Protein AF-A0A2K1JE88-F1 (afdb_monomer)

Mean predicted aligned error: 6.66 Å

Nearest PDB structures (foldseek):
  2j0o-assembly2_B  TM=3.463E-01  e=7.318E+00  Shigella flexneri 2a str. 301

Structure (mmCIF, N/CA/C/O backbone):
data_AF-A0A2K1JE88-F1
#
_entry.id   AF-A0A2K1JE88-F1
#
loop_
_atom_site.group_PDB
_atom_site.id
_atom_site.type_symbol
_atom_site.label_atom_id
_atom_site.label_alt_id
_atom_site.label_comp_id
_atom_site.label_asym_id
_atom_site.label_entity_id
_atom_site.label_seq_id
_atom_site.pdbx_PDB_ins_code
_atom_site.Cartn_x
_atom_site.Cartn_y
_atom_site.Cartn_z
_atom_site.occupancy
_atom_site.B_iso_or_equiv
_atom_site.auth_seq_id
_atom_site.auth_comp_id
_atom_site.auth_asym_id
_atom_site.auth_atom_id
_atom_site.pdbx_PDB_model_num
ATOM 1 N N . MET A 1 1 ? -25.824 4.047 -5.080 1.00 59.34 1 MET A N 1
ATOM 2 C CA . MET A 1 1 ? -24.856 4.218 -3.967 1.00 59.34 1 MET A CA 1
ATOM 3 C C . MET A 1 1 ? -25.548 4.510 -2.637 1.00 59.34 1 MET A C 1
ATOM 5 O O . MET A 1 1 ? -25.188 3.877 -1.656 1.00 59.34 1 MET A O 1
ATOM 9 N N . HIS A 1 2 ? -26.548 5.401 -2.595 1.00 61.66 2 HIS A N 1
ATOM 10 C CA . HIS A 1 2 ? -27.251 5.772 -1.357 1.00 61.66 2 HIS A CA 1
ATOM 11 C C . HIS A 1 2 ? -27.868 4.587 -0.599 1.00 61.66 2 HIS A C 1
ATOM 13 O O . HIS A 1 2 ? -27.546 4.406 0.569 1.00 61.66 2 HIS A O 1
ATOM 19 N N . ASP A 1 3 ? -28.635 3.713 -1.254 1.00 74.88 3 ASP A N 1
ATOM 20 C CA . ASP A 1 3 ? -29.290 2.600 -0.544 1.00 74.88 3 ASP A CA 1
ATOM 21 C C . ASP A 1 3 ? -28.326 1.537 0.003 1.00 74.88 3 ASP A C 1
ATOM 23 O O . ASP A 1 3 ? -28.678 0.819 0.927 1.00 74.88 3 ASP A O 1
ATOM 27 N N . ARG A 1 4 ? -27.098 1.453 -0.524 1.00 75.75 4 ARG A N 1
ATOM 28 C CA . ARG A 1 4 ? -26.101 0.455 -0.099 1.00 75.75 4 ARG A CA 1
ATOM 29 C C . ARG A 1 4 ? -25.172 0.934 1.015 1.00 75.75 4 ARG A C 1
ATOM 31 O O . ARG A 1 4 ? -24.543 0.102 1.649 1.00 75.75 4 ARG A O 1
ATOM 38 N N . VAL A 1 5 ? -25.027 2.249 1.195 1.00 77.12 5 VAL A N 1
ATOM 39 C CA . VAL A 1 5 ? -24.030 2.833 2.114 1.00 77.12 5 VAL A CA 1
ATOM 40 C C . VAL A 1 5 ? -24.667 3.829 3.079 1.00 77.12 5 VAL A C 1
ATOM 42 O O . VAL A 1 5 ? -24.395 3.771 4.268 1.00 77.12 5 VAL A O 1
ATOM 45 N N . LEU A 1 6 ? -25.553 4.719 2.615 1.00 74.38 6 LEU A N 1
ATOM 46 C CA . LEU A 1 6 ? -26.161 5.729 3.493 1.00 74.38 6 LEU A CA 1
ATOM 47 C C . LEU A 1 6 ? -27.210 5.142 4.440 1.00 74.38 6 LEU A C 1
ATOM 49 O O . LEU A 1 6 ? -27.394 5.663 5.533 1.00 74.38 6 LEU A O 1
ATOM 53 N N . ARG A 1 7 ? -27.879 4.053 4.042 1.00 83.75 7 ARG A N 1
ATOM 54 C CA . ARG A 1 7 ? -28.798 3.312 4.924 1.00 83.75 7 ARG A CA 1
ATOM 55 C C . ARG A 1 7 ? -28.082 2.371 5.899 1.00 83.75 7 ARG A C 1
ATOM 57 O O . ARG A 1 7 ? -28.728 1.841 6.792 1.00 83.75 7 ARG A O 1
ATOM 64 N N . HIS A 1 8 ? -26.775 2.190 5.717 1.00 85.94 8 HIS A N 1
ATOM 65 C CA . HIS A 1 8 ? -25.946 1.211 6.413 1.00 85.94 8 HIS A CA 1
ATOM 66 C C . HIS A 1 8 ? -24.670 1.888 6.938 1.00 85.94 8 HIS A C 1
ATOM 68 O O . HIS A 1 8 ? -23.589 1.704 6.368 1.00 85.94 8 HIS A O 1
ATOM 74 N N . PRO A 1 9 ? -24.767 2.733 7.983 1.00 87.69 9 PRO A N 1
ATOM 75 C CA . PRO A 1 9 ? -23.613 3.443 8.541 1.00 87.69 9 PRO A CA 1
ATOM 76 C C . PRO A 1 9 ? -22.482 2.500 8.989 1.00 87.69 9 PRO A C 1
ATOM 78 O O . PRO A 1 9 ? -21.308 2.878 8.945 1.00 87.69 9 PRO A O 1
ATOM 81 N N . GLU A 1 10 ? -22.804 1.253 9.335 1.00 90.88 10 GLU A N 1
ATOM 82 C CA . GLU A 1 10 ? -21.848 0.181 9.610 1.00 90.88 10 GLU A CA 1
ATOM 83 C C . GL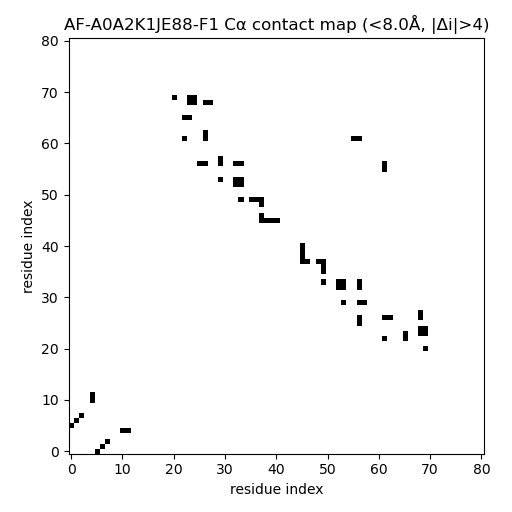U A 1 10 ? -20.910 -0.096 8.427 1.00 90.88 10 GLU A C 1
ATOM 85 O O . GLU A 1 10 ? -19.737 -0.399 8.630 1.00 90.88 10 GLU A O 1
ATOM 90 N N . CYS A 1 11 ? -21.362 0.076 7.180 1.00 89.00 11 CYS A N 1
ATOM 91 C CA . CYS A 1 11 ? -20.505 -0.090 6.008 1.00 89.00 11 CYS A CA 1
ATOM 92 C C . CYS A 1 11 ? -19.396 0.965 5.966 1.00 89.00 11 CYS A C 1
ATOM 94 O O . CYS A 1 11 ? -18.272 0.656 5.572 1.00 89.00 11 CYS A O 1
ATOM 96 N N . VAL A 1 12 ? -19.692 2.196 6.394 1.00 89.12 12 VAL A N 1
ATOM 97 C CA . VAL A 1 12 ? -18.691 3.265 6.482 1.00 89.12 12 VAL A CA 1
ATOM 98 C C . VAL A 1 12 ? -17.692 2.945 7.591 1.00 89.12 12 VAL A C 1
ATOM 100 O O . VAL A 1 12 ? -16.488 3.021 7.365 1.00 89.12 12 VAL A O 1
ATOM 103 N N . GLN A 1 13 ? -18.167 2.513 8.762 1.00 88.75 13 GLN A N 1
ATOM 104 C CA . GLN A 1 13 ? -17.290 2.110 9.867 1.00 88.75 13 GLN A CA 1
ATOM 105 C C . GLN A 1 13 ? -16.369 0.948 9.475 1.00 88.75 13 GLN A C 1
ATOM 107 O O . GLN A 1 13 ? -15.160 1.018 9.698 1.00 88.75 13 GLN A O 1
ATOM 112 N N . ASN A 1 14 ? -16.916 -0.076 8.820 1.00 90.75 14 ASN A N 1
ATOM 113 C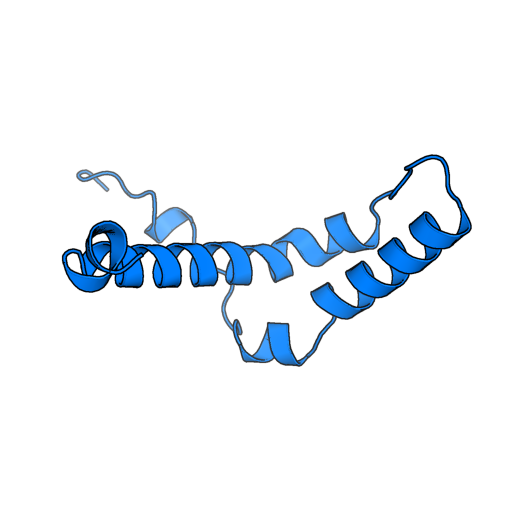 CA . ASN A 1 14 ? -16.149 -1.216 8.329 1.00 90.75 14 ASN A CA 1
ATOM 114 C C . ASN A 1 14 ? -15.121 -0.792 7.276 1.00 90.75 14 ASN A C 1
ATOM 116 O O . ASN A 1 14 ? -13.991 -1.269 7.306 1.00 90.75 14 ASN A O 1
AT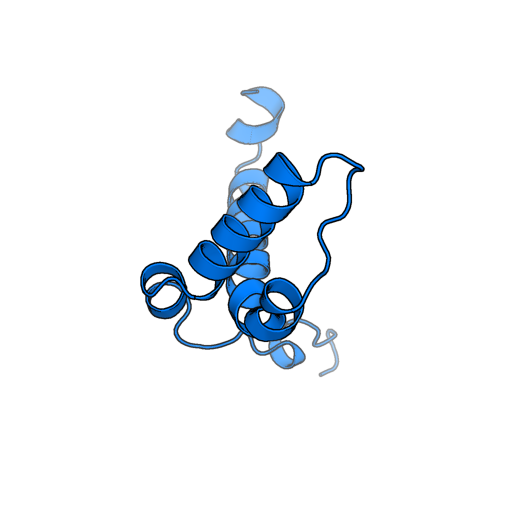OM 120 N N . LEU A 1 15 ? -15.466 0.150 6.394 1.00 91.81 15 LEU A N 1
ATOM 121 C CA . LEU A 1 15 ? -14.524 0.687 5.414 1.00 91.81 15 LEU A CA 1
ATOM 122 C C . LEU A 1 15 ? -13.338 1.386 6.091 1.00 91.81 15 LEU A C 1
ATOM 124 O O . LEU A 1 15 ? -12.191 1.125 5.728 1.00 91.81 15 LEU A O 1
ATOM 128 N N . TYR A 1 16 ? -13.590 2.232 7.095 1.00 90.81 16 TYR A N 1
ATOM 129 C CA . TYR A 1 16 ? -12.520 2.873 7.867 1.00 90.81 16 TYR A CA 1
ATOM 130 C C . TYR A 1 16 ? -11.672 1.852 8.622 1.00 90.81 16 TYR A C 1
ATOM 132 O O . TYR A 1 16 ? -10.446 1.970 8.651 1.00 90.81 16 TYR A O 1
ATOM 140 N N . PHE A 1 17 ? -12.304 0.832 9.200 1.00 89.19 17 PHE A N 1
ATOM 141 C CA . PHE A 1 17 ? -11.597 -0.264 9.847 1.00 89.19 17 PHE A CA 1
ATOM 142 C C . PHE A 1 17 ? -10.664 -0.985 8.866 1.00 89.19 17 PHE A C 1
ATOM 144 O O . PHE A 1 17 ? -9.472 -1.106 9.147 1.00 89.19 17 PHE A O 1
ATOM 151 N N . THR A 1 18 ? -11.164 -1.398 7.696 1.00 91.88 18 THR A N 1
ATOM 152 C CA . THR A 1 18 ? -10.361 -2.061 6.660 1.00 91.88 18 THR A CA 1
ATOM 153 C C . THR A 1 18 ? -9.236 -1.159 6.167 1.00 91.88 18 THR A C 1
ATOM 155 O O . THR A 1 18 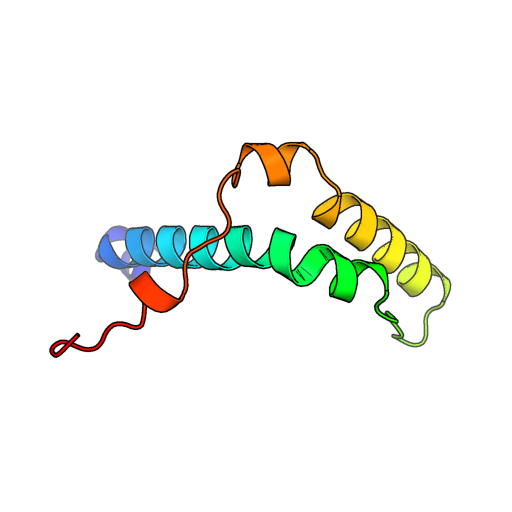? -8.100 -1.614 6.047 1.00 91.88 18 THR A O 1
ATOM 158 N N . TYR A 1 19 ? -9.513 0.127 5.943 1.00 91.50 19 TYR A N 1
ATOM 159 C CA . TYR A 1 19 ? -8.498 1.099 5.550 1.00 91.50 19 TYR A CA 1
ATOM 160 C C . TYR A 1 19 ? -7.373 1.184 6.587 1.00 91.50 19 TYR A C 1
ATOM 162 O O . TYR A 1 19 ? -6.207 1.020 6.241 1.00 91.50 19 TYR A O 1
ATOM 170 N N . HIS A 1 20 ? -7.702 1.374 7.868 1.00 88.31 20 HIS A N 1
ATOM 171 C CA . HIS A 1 20 ? -6.698 1.427 8.931 1.00 88.31 20 HIS A CA 1
ATOM 172 C C . HIS A 1 20 ? -5.953 0.104 9.114 1.00 88.31 20 HIS A C 1
ATOM 174 O O . HIS A 1 20 ? -4.763 0.118 9.428 1.00 88.31 20 HIS A O 1
ATOM 180 N N . PHE A 1 21 ? -6.627 -1.030 8.926 1.00 87.62 21 PHE A N 1
ATOM 181 C CA . PHE A 1 21 ? -6.008 -2.349 8.986 1.00 87.62 21 PHE A CA 1
ATOM 182 C C . PHE A 1 21 ? -4.937 -2.512 7.900 1.00 87.62 21 PHE A C 1
ATOM 184 O O . PHE A 1 21 ? -3.789 -2.817 8.218 1.00 87.62 21 PHE A O 1
ATOM 191 N N . VAL A 1 22 ? -5.275 -2.215 6.641 1.00 90.56 22 VAL A N 1
ATOM 192 C CA . VAL A 1 22 ? -4.332 -2.278 5.513 1.00 90.56 22 VAL A CA 1
ATOM 193 C C . VAL A 1 22 ? -3.219 -1.241 5.665 1.00 90.56 22 VAL A C 1
ATOM 195 O O . VAL A 1 22 ? -2.047 -1.570 5.497 1.00 90.56 22 VAL A O 1
ATOM 198 N N . LEU A 1 23 ? -3.552 -0.007 6.059 1.00 90.19 23 LEU A N 1
ATOM 199 C CA . LEU A 1 23 ? -2.571 1.064 6.252 1.00 90.19 23 LEU A CA 1
ATOM 200 C C . LEU A 1 23 ? -1.502 0.680 7.286 1.00 90.19 23 LEU A C 1
ATOM 202 O O . LEU A 1 23 ? -0.324 0.948 7.076 1.00 90.19 23 LEU A O 1
ATOM 206 N N . ARG A 1 24 ? -1.887 0.003 8.376 1.00 87.81 24 ARG A N 1
ATOM 207 C CA . ARG A 1 24 ? -0.946 -0.488 9.398 1.00 87.81 24 ARG A CA 1
ATOM 208 C C . ARG A 1 24 ? -0.136 -1.709 8.961 1.00 87.81 24 ARG A C 1
ATOM 210 O O . ARG A 1 24 ? 0.898 -1.979 9.571 1.00 87.81 24 ARG A O 1
ATOM 217 N N . ALA A 1 25 ? -0.589 -2.446 7.951 1.00 88.81 25 ALA A N 1
ATOM 218 C CA . ALA A 1 25 ? 0.161 -3.560 7.380 1.00 88.81 25 ALA A CA 1
ATOM 219 C C . ALA A 1 25 ? 1.291 -3.077 6.454 1.00 88.81 25 ALA A C 1
ATOM 221 O O . ALA A 1 25 ? 2.319 -3.744 6.360 1.00 88.81 25 ALA A O 1
ATOM 222 N N . LEU A 1 26 ? 1.146 -1.902 5.826 1.00 89.81 26 LEU A N 1
ATOM 223 C CA . LEU A 1 26 ? 2.141 -1.367 4.890 1.00 89.81 26 LEU A CA 1
ATOM 224 C C . LEU A 1 26 ? 3.542 -1.188 5.507 1.00 89.81 26 LEU A C 1
ATOM 226 O O . LEU A 1 26 ? 4.484 -1.696 4.906 1.00 89.81 26 LEU A O 1
ATOM 230 N N . PRO A 1 27 ? 3.725 -0.588 6.706 1.00 89.06 27 PRO A N 1
ATOM 231 C CA . PRO A 1 27 ? 5.046 -0.519 7.338 1.00 89.06 27 PRO A CA 1
ATOM 232 C C . PRO A 1 27 ? 5.659 -1.893 7.631 1.00 89.06 27 PRO A C 1
ATOM 234 O O . PRO A 1 27 ? 6.870 -2.065 7.561 1.00 89.06 27 PRO A O 1
ATOM 237 N N . LYS A 1 28 ? 4.838 -2.908 7.940 1.00 88.81 28 LYS A N 1
ATOM 238 C CA . LYS A 1 28 ? 5.337 -4.279 8.152 1.00 88.81 28 LYS A CA 1
ATOM 239 C C . LYS A 1 28 ? 5.795 -4.929 6.847 1.00 88.81 28 LYS A C 1
ATOM 241 O O . LYS A 1 28 ? 6.726 -5.727 6.857 1.00 88.81 28 LYS A O 1
ATOM 246 N N . ALA A 1 29 ? 5.140 -4.588 5.742 1.00 91.44 29 ALA A N 1
ATOM 247 C CA . ALA A 1 29 ? 5.454 -5.085 4.410 1.00 91.44 29 ALA A CA 1
ATOM 248 C C . ALA A 1 29 ? 6.519 -4.248 3.679 1.00 91.44 29 ALA A C 1
ATOM 250 O O . ALA A 1 29 ? 6.896 -4.621 2.574 1.00 91.44 29 ALA A O 1
ATOM 251 N N . GLU A 1 30 ? 7.016 -3.153 4.267 1.00 92.81 30 GLU A N 1
ATOM 252 C CA . GLU A 1 30 ? 7.927 -2.195 3.623 1.00 92.81 30 GLU A CA 1
ATOM 253 C C . GLU A 1 30 ? 9.115 -2.884 2.950 1.00 92.81 30 GLU A C 1
ATOM 255 O O . GLU A 1 30 ? 9.347 -2.690 1.756 1.00 92.81 30 GLU A O 1
ATOM 260 N N . LYS A 1 31 ? 9.821 -3.743 3.694 1.00 93.94 31 LYS A N 1
ATOM 261 C CA . LYS A 1 31 ? 10.971 -4.482 3.167 1.00 93.94 31 LYS A CA 1
ATOM 262 C C . LYS A 1 31 ? 10.576 -5.364 1.981 1.00 93.94 31 LYS A C 1
ATOM 264 O O . LYS A 1 31 ? 11.227 -5.330 0.946 1.00 93.94 31 LYS A O 1
ATOM 269 N N . TYR A 1 32 ? 9.483 -6.111 2.121 1.00 96.06 32 TYR A N 1
ATOM 270 C CA . TYR A 1 32 ? 9.006 -7.018 1.079 1.00 96.06 32 TYR A CA 1
ATOM 271 C C . TYR A 1 32 ? 8.611 -6.263 -0.197 1.00 96.06 32 TYR A C 1
ATOM 273 O O . TYR A 1 32 ? 9.002 -6.654 -1.287 1.00 96.06 32 TYR A O 1
ATOM 281 N N . LEU A 1 33 ? 7.873 -5.158 -0.067 1.00 96.00 33 LEU A N 1
ATOM 282 C CA . LEU A 1 33 ? 7.395 -4.367 -1.204 1.00 96.00 33 LEU A CA 1
ATOM 283 C C . LEU A 1 33 ? 8.508 -3.553 -1.879 1.00 96.00 33 LEU A C 1
ATOM 285 O O . LEU A 1 33 ? 8.400 -3.263 -3.070 1.00 96.00 33 LEU A O 1
ATOM 289 N N . SER A 1 34 ? 9.559 -3.194 -1.138 1.00 95.19 34 SER A N 1
ATOM 290 C CA . SER A 1 34 ? 10.721 -2.468 -1.670 1.00 95.19 34 SER A CA 1
ATOM 291 C C . SER A 1 34 ? 11.707 -3.369 -2.412 1.00 95.19 34 SER A C 1
ATOM 293 O O . SER A 1 34 ? 12.460 -2.875 -3.241 1.00 95.19 34 SER A O 1
ATOM 295 N N . GLU A 1 35 ? 11.728 -4.666 -2.098 1.00 95.31 35 GLU A N 1
ATOM 296 C CA . GLU A 1 35 ? 12.601 -5.668 -2.729 1.00 95.31 35 GLU A CA 1
ATOM 297 C C . GLU A 1 35 ? 11.857 -6.509 -3.790 1.00 95.31 35 GLU A C 1
ATOM 299 O O . GLU A 1 35 ? 12.450 -7.390 -4.409 1.00 95.31 35 GLU A O 1
ATOM 304 N N . ALA A 1 36 ? 10.557 -6.265 -3.997 1.00 95.94 36 ALA A N 1
ATOM 305 C CA . ALA A 1 36 ? 9.719 -7.041 -4.906 1.00 95.94 36 ALA A CA 1
ATOM 306 C C . ALA A 1 36 ? 10.017 -6.762 -6.389 1.00 95.94 36 ALA A C 1
ATOM 308 O O . ALA A 1 36 ? 10.222 -5.621 -6.804 1.00 95.94 36 ALA A O 1
ATOM 309 N N . GLU A 1 37 ? 9.943 -7.814 -7.205 1.00 95.06 37 GLU A N 1
ATOM 310 C CA . GLU A 1 37 ? 9.997 -7.717 -8.662 1.00 95.06 37 GLU A CA 1
ATOM 311 C C . GLU A 1 37 ? 8.592 -7.459 -9.228 1.00 95.06 37 GLU A C 1
ATOM 313 O O . GLU A 1 37 ? 7.679 -8.275 -9.082 1.00 95.06 37 GLU A O 1
ATOM 318 N N . TYR A 1 38 ? 8.413 -6.310 -9.879 1.00 96.00 38 TYR A N 1
ATOM 319 C CA . TYR A 1 38 ? 7.178 -5.944 -10.570 1.00 96.00 38 TYR A CA 1
ATOM 320 C C . TYR A 1 38 ? 7.377 -6.232 -12.057 1.00 96.00 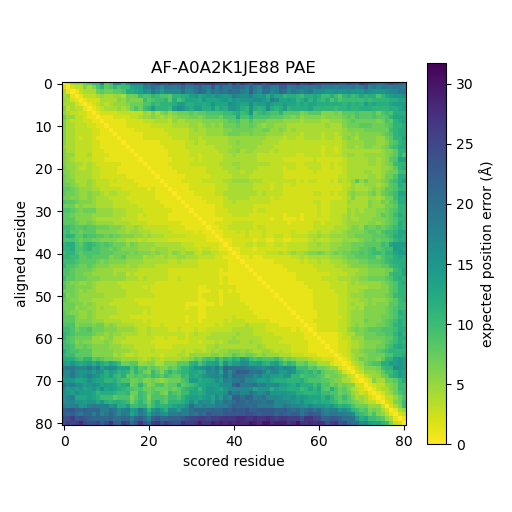38 TYR A C 1
ATOM 322 O O . TYR A 1 38 ? 7.909 -5.376 -12.743 1.00 96.00 38 TYR A O 1
ATOM 330 N N . SER A 1 39 ? 7.027 -7.431 -12.538 1.00 95.88 39 SER A N 1
ATOM 331 C CA . SER A 1 39 ? 7.192 -7.809 -13.951 1.00 95.88 39 SER A CA 1
ATOM 332 C C . SER A 1 39 ? 5.837 -7.952 -14.641 1.00 95.88 39 SER A C 1
ATOM 334 O O . SER A 1 39 ? 5.051 -8.847 -14.321 1.00 95.88 39 SER A O 1
ATOM 336 N N . THR A 1 40 ? 5.559 -7.062 -15.590 1.00 96.62 40 THR A N 1
ATOM 337 C CA . THR A 1 40 ? 4.356 -7.095 -16.439 1.00 96.62 40 THR A CA 1
ATOM 338 C C . THR A 1 40 ? 4.686 -7.312 -17.917 1.00 96.62 40 THR A C 1
ATOM 340 O O . THR A 1 40 ? 3.780 -7.455 -18.739 1.00 96.62 40 THR A O 1
ATOM 343 N N . GLY A 1 41 ? 5.979 -7.372 -18.259 1.00 95.88 41 GLY A N 1
ATOM 344 C CA . GLY A 1 41 ? 6.480 -7.430 -19.635 1.00 95.88 41 GLY A CA 1
ATOM 345 C C . GLY A 1 41 ? 6.693 -6.050 -20.264 1.00 95.88 41 GLY A C 1
ATOM 346 O O . GLY A 1 41 ? 6.972 -5.962 -21.460 1.00 95.88 41 GLY A O 1
ATOM 347 N N . ASN A 1 42 ? 6.559 -4.978 -19.476 1.00 97.56 42 ASN A N 1
ATOM 348 C CA . ASN A 1 42 ? 6.868 -3.611 -19.874 1.00 97.56 42 ASN A CA 1
ATOM 349 C C . ASN A 1 42 ? 7.876 -3.001 -18.893 1.00 97.56 42 ASN A C 1
ATOM 351 O O . ASN A 1 42 ? 7.497 -2.369 -17.908 1.00 97.56 42 ASN A O 1
ATOM 355 N N . ASP A 1 43 ? 9.161 -3.139 -19.218 1.00 97.25 43 ASP A N 1
ATOM 356 C CA . ASP A 1 43 ? 10.282 -2.730 -18.363 1.00 97.25 43 ASP A CA 1
ATOM 357 C C . ASP A 1 43 ? 10.198 -1.272 -17.880 1.00 97.25 43 ASP A C 1
ATOM 359 O O . ASP A 1 43 ? 10.614 -0.949 -16.764 1.00 97.25 43 ASP A O 1
ATOM 363 N N . ALA A 1 44 ? 9.660 -0.369 -18.707 1.00 97.81 44 ALA A N 1
ATOM 364 C CA . ALA A 1 44 ? 9.544 1.044 -18.358 1.00 97.81 44 ALA A CA 1
ATOM 365 C C . ALA A 1 44 ? 8.511 1.273 -17.242 1.00 97.81 44 ALA A C 1
ATOM 367 O O . ALA A 1 44 ? 8.795 1.986 -16.274 1.00 97.81 44 ALA A O 1
ATOM 368 N N . GLU A 1 45 ? 7.340 0.646 -17.357 1.00 98.06 45 GLU A N 1
ATOM 369 C CA . GLU A 1 45 ? 6.269 0.722 -16.354 1.00 98.06 45 GLU A CA 1
ATOM 370 C C . GLU A 1 45 ? 6.622 -0.071 -15.095 1.00 98.06 45 GLU A C 1
ATOM 372 O O . GLU A 1 45 ? 6.335 0.366 -13.981 1.00 98.06 45 GLU A O 1
ATOM 377 N N . ASP A 1 46 ? 7.317 -1.190 -15.254 1.00 98.19 46 ASP A N 1
ATOM 378 C CA . ASP A 1 46 ? 7.808 -2.034 -14.168 1.00 98.19 46 ASP A CA 1
ATOM 379 C C . ASP A 1 46 ? 8.808 -1.261 -13.288 1.00 98.19 46 ASP A C 1
ATOM 381 O O . ASP A 1 46 ? 8.660 -1.162 -12.063 1.00 98.19 46 ASP A O 1
ATOM 385 N N . HIS A 1 47 ? 9.772 -0.583 -13.919 1.00 97.50 47 HIS A N 1
ATOM 386 C CA . HIS A 1 47 ? 10.723 0.279 -13.221 1.00 97.50 47 HIS A CA 1
ATOM 387 C C . HIS A 1 47 ? 10.052 1.508 -12.584 1.00 97.50 47 HIS A C 1
ATOM 389 O O . HIS A 1 47 ? 10.440 1.942 -11.490 1.00 97.50 47 HIS A O 1
ATOM 395 N N . HIS A 1 48 ? 9.046 2.087 -13.247 1.00 97.94 48 HIS A N 1
ATOM 396 C CA . HIS A 1 48 ? 8.267 3.189 -12.687 1.00 97.94 48 HIS A CA 1
ATOM 397 C C . HIS A 1 48 ? 7.471 2.748 -11.449 1.00 97.94 48 HIS A C 1
ATOM 399 O O . HIS A 1 48 ? 7.539 3.401 -10.405 1.00 97.94 48 HIS A O 1
ATOM 405 N N . THR A 1 49 ? 6.799 1.601 -11.534 1.00 98.06 49 THR A N 1
ATOM 406 C CA . THR A 1 49 ? 6.026 0.992 -10.446 1.00 98.06 49 THR A CA 1
ATOM 407 C C . THR A 1 49 ? 6.905 0.71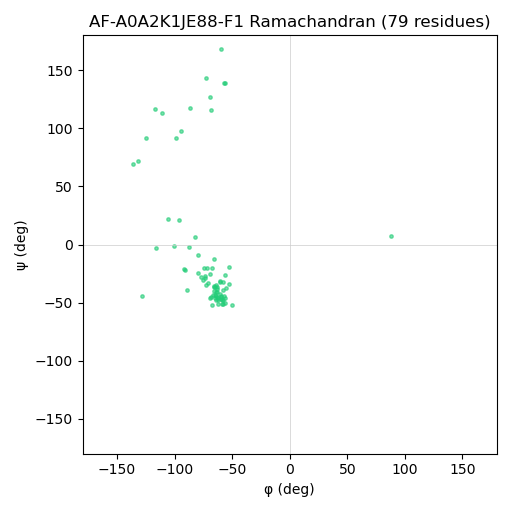9 -9.234 1.00 98.06 49 THR A C 1
ATOM 409 O O . THR A 1 49 ? 6.562 1.133 -8.126 1.00 98.06 49 THR A O 1
ATOM 412 N N . HIS A 1 50 ? 8.080 0.119 -9.439 1.00 98.00 50 HIS A N 1
ATOM 413 C CA . HIS A 1 50 ? 9.031 -0.131 -8.358 1.00 98.00 50 HIS A CA 1
ATOM 414 C C . HIS A 1 50 ? 9.406 1.163 -7.615 1.00 98.00 50 HIS A C 1
ATOM 416 O O . HIS A 1 50 ? 9.366 1.221 -6.384 1.00 98.00 50 HIS A O 1
ATOM 422 N N . LYS A 1 51 ? 9.715 2.244 -8.348 1.00 97.62 51 LYS A N 1
ATOM 423 C CA . LYS A 1 51 ? 10.019 3.557 -7.749 1.00 97.62 51 LYS A CA 1
ATOM 424 C C . LYS A 1 51 ? 8.854 4.106 -6.927 1.00 97.62 51 LYS A C 1
ATOM 426 O O . LYS A 1 51 ? 9.077 4.615 -5.828 1.00 97.62 51 LYS A O 1
ATOM 431 N N . LEU A 1 52 ? 7.629 4.013 -7.446 1.00 97.69 52 LEU A N 1
ATOM 432 C CA . LEU A 1 52 ? 6.432 4.466 -6.737 1.00 97.69 52 LEU A CA 1
ATOM 433 C C . LEU A 1 52 ? 6.187 3.656 -5.463 1.00 97.69 52 LEU A C 1
ATOM 435 O O . LEU A 1 52 ? 5.858 4.239 -4.432 1.00 97.69 52 LEU A O 1
ATOM 439 N N . MET A 1 53 ? 6.388 2.340 -5.514 1.00 97.25 53 MET A N 1
ATOM 440 C CA . MET A 1 53 ? 6.207 1.463 -4.362 1.00 97.25 53 MET A CA 1
ATOM 441 C C . MET A 1 53 ? 7.201 1.781 -3.251 1.00 97.25 53 MET A C 1
ATOM 443 O O . MET A 1 53 ? 6.764 2.005 -2.125 1.00 97.25 53 MET A O 1
ATOM 447 N N . VAL A 1 54 ? 8.491 1.921 -3.573 1.00 96.69 54 VAL A N 1
ATOM 448 C CA . VAL A 1 54 ? 9.523 2.352 -2.612 1.00 96.69 54 VAL A CA 1
ATOM 449 C C . VAL A 1 54 ? 9.173 3.713 -1.997 1.00 96.69 54 VAL A C 1
ATOM 451 O O . VAL A 1 54 ? 9.246 3.882 -0.781 1.00 96.69 54 VAL A O 1
ATOM 454 N N . ALA A 1 55 ? 8.733 4.681 -2.809 1.00 96.38 55 ALA A N 1
ATOM 455 C CA . ALA A 1 55 ? 8.340 6.002 -2.315 1.00 96.38 55 ALA A CA 1
ATOM 456 C C . ALA A 1 55 ? 7.091 5.966 -1.412 1.00 96.38 55 ALA A C 1
ATOM 458 O O . ALA A 1 55 ? 7.001 6.734 -0.452 1.00 96.38 55 ALA A O 1
ATOM 459 N N . LEU A 1 56 ? 6.129 5.086 -1.707 1.00 94.69 56 LEU A N 1
ATOM 460 C CA . LEU A 1 56 ? 4.913 4.905 -0.916 1.00 94.69 56 LEU A CA 1
ATOM 461 C C . LEU A 1 56 ? 5.231 4.319 0.463 1.00 94.69 56 LEU A C 1
ATOM 463 O O . LEU A 1 56 ? 4.803 4.881 1.473 1.00 94.69 56 LEU A O 1
ATOM 467 N N . VAL A 1 57 ? 5.967 3.204 0.508 1.00 93.38 57 VAL A N 1
ATOM 468 C CA . VAL A 1 57 ? 6.241 2.493 1.767 1.00 93.38 57 VAL A CA 1
ATOM 469 C C . VAL A 1 57 ? 7.283 3.208 2.628 1.00 93.38 57 VAL A C 1
ATOM 471 O O . VAL A 1 57 ? 7.151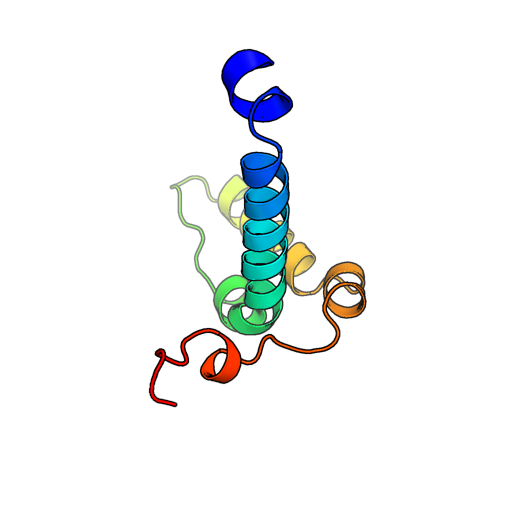 3.204 3.847 1.00 93.38 57 VAL A O 1
ATOM 474 N N . GLY A 1 58 ? 8.228 3.923 2.009 1.00 92.44 58 GLY A N 1
ATOM 475 C CA . GLY A 1 58 ? 9.193 4.787 2.695 1.00 92.44 58 GLY A CA 1
ATOM 476 C C . GLY A 1 58 ? 8.662 6.187 3.042 1.00 92.44 58 GLY A C 1
ATOM 477 O O . GLY A 1 58 ? 9.426 7.048 3.480 1.00 92.44 58 GLY A O 1
ATOM 478 N N . SER A 1 59 ? 7.371 6.466 2.822 1.00 93.38 59 SER A N 1
ATOM 479 C CA . SER A 1 59 ? 6.801 7.797 3.046 1.00 93.38 59 SER A CA 1
ATOM 480 C C . SER A 1 59 ? 6.740 8.160 4.532 1.00 93.38 59 SER A C 1
ATOM 482 O O . SER A 1 59 ? 6.093 7.486 5.332 1.00 93.38 59 SER A O 1
ATOM 484 N N . GLU A 1 60 ? 7.287 9.320 4.903 1.00 92.19 60 GLU A N 1
ATOM 485 C CA . GLU A 1 60 ? 7.184 9.830 6.277 1.00 92.19 60 GLU A CA 1
ATOM 486 C C . GLU A 1 60 ? 5.723 10.057 6.707 1.00 92.19 60 GLU A C 1
ATOM 488 O O . GLU A 1 60 ? 5.354 9.836 7.859 1.00 92.19 60 GLU A O 1
ATOM 493 N N . ARG A 1 61 ? 4.839 10.405 5.761 1.00 91.06 61 ARG A N 1
ATOM 494 C CA . ARG A 1 61 ? 3.400 10.551 6.037 1.00 91.06 61 ARG A CA 1
ATOM 495 C C . ARG A 1 61 ? 2.771 9.231 6.477 1.00 91.06 61 ARG A C 1
ATOM 497 O O . ARG A 1 61 ? 1.896 9.248 7.340 1.00 91.06 61 ARG A O 1
ATOM 504 N N . LEU A 1 62 ? 3.211 8.109 5.904 1.00 89.12 62 LEU A N 1
ATOM 505 C CA . LEU A 1 62 ? 2.746 6.775 6.283 1.00 89.12 62 LEU A CA 1
ATOM 506 C C . LEU A 1 62 ? 3.196 6.430 7.710 1.00 89.12 62 LEU A C 1
ATOM 508 O O . LEU A 1 62 ? 2.387 5.965 8.513 1.00 89.12 62 LEU A O 1
ATOM 512 N N . ARG A 1 63 ? 4.454 6.741 8.049 1.00 87.00 63 ARG A N 1
ATOM 513 C CA . ARG A 1 63 ? 5.024 6.520 9.388 1.00 87.00 63 ARG A CA 1
ATOM 514 C C . ARG A 1 63 ? 4.322 7.352 10.461 1.00 87.00 63 ARG A C 1
ATOM 516 O O . ARG A 1 63 ? 3.951 6.814 11.501 1.00 87.00 63 ARG A O 1
ATOM 523 N N . ILE A 1 64 ? 4.060 8.631 10.187 1.00 88.88 64 ILE A N 1
ATOM 524 C CA . ILE A 1 64 ? 3.331 9.525 11.102 1.00 88.88 64 ILE A CA 1
ATOM 525 C C . ILE A 1 64 ? 1.875 9.081 11.272 1.00 88.88 64 ILE A C 1
ATOM 527 O O . ILE A 1 64 ? 1.340 9.126 12.378 1.00 88.88 64 ILE A O 1
ATOM 531 N N . ALA A 1 65 ? 1.219 8.643 10.193 1.00 86.88 65 ALA A N 1
ATOM 532 C CA . ALA A 1 65 ? -0.170 8.193 10.253 1.00 86.88 65 ALA A CA 1
ATOM 533 C C . ALA A 1 65 ? -0.340 6.874 11.031 1.00 86.88 65 ALA A C 1
ATOM 535 O O . ALA A 1 65 ? -1.425 6.604 11.550 1.00 86.88 65 ALA A O 1
ATOM 536 N N . CYS A 1 66 ? 0.704 6.044 11.107 1.00 79.88 66 CYS A N 1
ATOM 537 C CA . CYS A 1 66 ? 0.697 4.749 11.789 1.00 79.88 66 CYS A CA 1
ATOM 538 C C . CYS A 1 66 ? 1.976 4.543 12.628 1.00 79.88 66 CYS A C 1
ATOM 540 O O . CYS A 1 66 ? 2.784 3.672 12.310 1.00 79.88 66 CYS A O 1
ATOM 542 N N . PRO A 1 67 ? 2.147 5.292 13.736 1.00 73.62 67 PRO A N 1
ATOM 543 C CA . PRO A 1 67 ? 3.378 5.272 14.531 1.00 73.62 67 PRO A CA 1
ATOM 544 C C . PRO A 1 67 ? 3.559 3.976 15.332 1.00 73.62 67 PRO A C 1
ATOM 546 O O . PRO A 1 67 ? 4.663 3.651 15.758 1.00 73.62 67 PRO A O 1
ATOM 549 N N . ILE A 1 68 ? 2.470 3.234 15.554 1.00 68.38 68 ILE A N 1
ATOM 550 C CA . ILE A 1 68 ? 2.469 1.965 16.279 1.00 68.38 68 ILE A CA 1
ATOM 551 C C . ILE A 1 68 ? 2.013 0.875 15.302 1.00 68.38 68 ILE A C 1
ATOM 553 O O . ILE A 1 68 ? 0.858 0.916 14.854 1.00 68.38 68 ILE A O 1
ATOM 557 N N . PRO A 1 69 ? 2.876 -0.107 14.981 1.00 64.88 69 PRO A N 1
ATOM 558 C CA . PRO A 1 69 ? 2.474 -1.276 14.217 1.00 64.88 69 PRO A CA 1
ATOM 559 C C . PRO A 1 69 ? 1.318 -1.982 14.926 1.00 64.88 69 PRO A C 1
ATOM 561 O O . PRO A 1 69 ? 1.302 -2.111 16.151 1.00 64.88 69 PRO A O 1
ATOM 564 N N . PHE A 1 70 ? 0.332 -2.437 14.158 1.00 68.69 70 PHE A N 1
ATOM 565 C CA . PHE A 1 70 ? -0.809 -3.145 14.721 1.00 68.69 70 PHE A CA 1
ATOM 566 C C . PHE A 1 70 ? -0.353 -4.384 15.509 1.00 68.69 70 PHE A C 1
ATOM 568 O O . PHE A 1 70 ? 0.558 -5.086 15.072 1.00 68.69 70 PHE A O 1
ATOM 575 N N . ASN A 1 71 ? -0.970 -4.644 16.664 1.00 70.38 71 ASN A N 1
ATOM 576 C CA . ASN A 1 71 ? -0.720 -5.856 17.438 1.00 70.38 71 ASN A CA 1
ATOM 577 C C . ASN A 1 71 ? -1.777 -6.900 17.058 1.00 70.38 71 ASN A C 1
ATOM 579 O O . ASN A 1 71 ? -2.895 -6.866 17.575 1.00 70.38 71 ASN A O 1
ATOM 583 N N . GLU A 1 72 ? -1.426 -7.813 16.152 1.00 68.56 72 GLU A N 1
ATOM 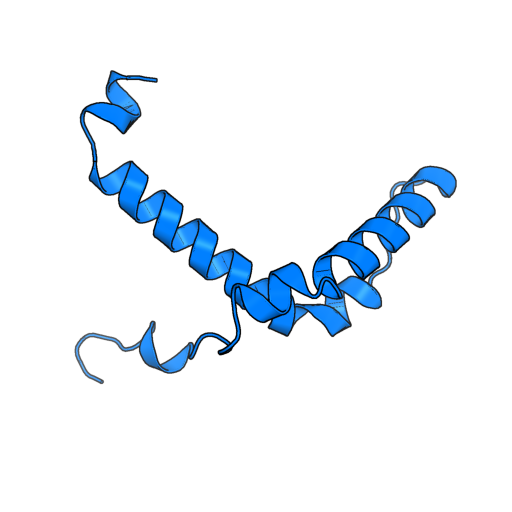584 C CA . GLU A 1 72 ? -2.306 -8.878 15.660 1.00 68.56 72 GLU A CA 1
ATOM 585 C C . GLU A 1 72 ? -2.870 -9.724 16.803 1.00 68.56 72 GLU A C 1
ATOM 587 O O . GLU A 1 72 ? -4.051 -10.070 16.792 1.00 68.56 72 GLU A O 1
ATOM 592 N N . ALA A 1 73 ? -2.063 -9.976 17.837 1.00 71.38 73 ALA A N 1
ATOM 593 C CA . ALA A 1 73 ? -2.472 -10.761 18.995 1.00 71.38 73 ALA A CA 1
ATOM 594 C C . ALA A 1 73 ? -3.581 -10.094 19.823 1.00 71.38 73 ALA A C 1
ATOM 596 O O . ALA A 1 73 ? -4.168 -10.757 20.666 1.00 71.38 73 ALA A O 1
ATOM 597 N N . LYS A 1 74 ? -3.895 -8.807 19.606 1.00 70.25 74 LYS A N 1
ATOM 598 C CA . LYS A 1 74 ? -5.066 -8.144 20.210 1.00 70.25 74 LYS A CA 1
ATOM 599 C C . LYS A 1 74 ? -6.328 -8.224 19.347 1.00 70.25 74 LYS A C 1
ATOM 601 O O . LYS A 1 74 ? -7.411 -8.053 19.891 1.00 70.25 74 LYS A O 1
ATOM 606 N N . MET A 1 75 ? -6.204 -8.445 18.037 1.00 68.69 75 MET A N 1
ATOM 607 C CA . MET A 1 75 ? -7.339 -8.465 17.100 1.00 68.69 75 MET A CA 1
ATOM 608 C C . MET A 1 75 ? -7.956 -9.846 16.963 1.00 68.69 75 MET A C 1
ATOM 610 O O . MET A 1 75 ? -9.171 -9.970 16.884 1.00 68.69 75 MET A O 1
ATOM 614 N N . TRP A 1 76 ?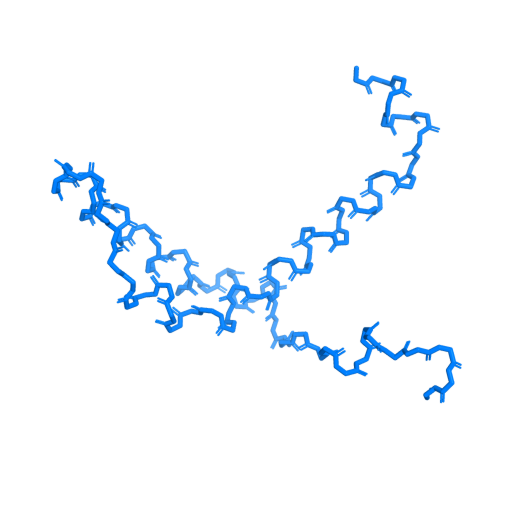 -7.110 -10.873 16.948 1.00 70.94 76 TRP A N 1
ATOM 615 C CA . TRP A 1 76 ? -7.518 -12.255 16.707 1.00 70.94 76 TRP A CA 1
ATOM 616 C C . TRP A 1 76 ? -7.728 -13.043 18.000 1.00 70.94 76 TRP A C 1
ATOM 618 O O . TRP A 1 76 ? -7.681 -14.271 17.991 1.00 70.94 76 TRP A O 1
ATOM 628 N N . ARG A 1 77 ? -7.950 -12.353 19.126 1.00 66.50 77 ARG A N 1
ATOM 629 C CA . ARG A 1 77 ? -8.365 -13.030 20.353 1.00 66.50 77 ARG A CA 1
ATOM 630 C C . ARG A 1 77 ? -9.775 -13.550 20.150 1.00 66.50 77 ARG A C 1
ATOM 632 O O . ARG A 1 77 ? -10.698 -12.768 19.930 1.00 66.50 77 ARG A O 1
ATOM 639 N N . GLY A 1 78 ? -9.910 -14.872 20.183 1.00 66.50 78 GLY A N 1
ATOM 640 C CA . GLY A 1 78 ? -11.215 -15.500 20.295 1.00 66.50 78 GLY A CA 1
ATOM 641 C C . GLY A 1 78 ? -11.910 -15.056 21.590 1.00 66.50 78 GLY A C 1
ATOM 642 O O . GLY A 1 78 ? -11.263 -14.475 22.463 1.00 66.50 78 GLY A O 1
ATOM 643 N N . PRO A 1 79 ? -13.211 -15.345 21.738 1.00 64.38 79 PRO A N 1
ATOM 644 C CA . PRO A 1 79 ? -13.969 -15.038 22.955 1.00 64.38 79 PRO A CA 1
ATOM 645 C C . PRO A 1 79 ? -13.334 -15.576 24.252 1.00 64.38 79 PRO A C 1
ATOM 647 O O . PRO A 1 79 ? -13.634 -15.061 25.324 1.00 64.38 79 PRO A O 1
ATOM 650 N N . ASP A 1 80 ? -12.440 -16.564 24.143 1.00 59.06 80 ASP A N 1
ATOM 651 C CA . ASP A 1 80 ? -11.858 -17.317 25.258 1.00 59.06 80 ASP A CA 1
ATOM 652 C C . ASP A 1 80 ? -10.388 -16.953 25.584 1.00 59.06 80 ASP A C 1
ATOM 654 O O . ASP A 1 80 ? -9.673 -17.778 26.156 1.00 59.06 80 ASP A O 1
ATOM 658 N N . ALA A 1 81 ? -9.898 -15.764 25.200 1.00 51.09 81 ALA A N 1
ATOM 659 C CA . ALA A 1 81 ? -8.486 -15.357 25.357 1.00 51.09 81 ALA A CA 1
ATOM 660 C C . ALA A 1 81 ? -8.247 -14.129 26.251 1.00 51.09 81 ALA A C 1
ATOM 662 O O . ALA A 1 81 ? -9.014 -13.143 26.157 1.00 51.09 81 ALA A O 1
#

Foldseek 3Di:
DCVVDVVCVVVVVVVVVVVVLVLLCLLVCLVVLLPDQQDPPDVVVRVVSSVVSNCVSPPPVSCVVHVDRDDVVVVPDDPVD

Solvent-accessible surface area (backbone atoms only — not comparable to full-atom values): 4899 Å² total; per-residue (Å²): 110,59,83,75,38,73,75,32,63,64,54,55,54,50,49,52,50,52,50,54,53,53,61,35,44,41,69,77,40,28,67,59,59,58,71,52,85,59,83,81,89,44,71,70,61,24,55,49,48,49,54,52,45,37,53,56,51,69,26,66,68,54,46,70,75,44,78,65,71,70,60,62,80,73,71,72,52,56,100,88,108

pLDDT: mean 86.17, std 11.81, range [51.09, 98.19]

Secondary structure (DSSP, 8-state):
-HHHHTT-HHHHHHHHHHHHHHHHHHHHHHHHHHS----SS-HHHHHHHHHHHHHHHT-HHHHHH--S---HHHHS--TT-

Organism: Physcomitrium patens (NCBI:txid3218)

Sequence (81 aa):
MHDRVLRHPECVQNLYFTYHFVLRALPKAEKYLSEAEYSTGNDAEDHHTHKLMVALVGSERLRIACPIPFNEAKMWRGPDA

InterPro domains:
  IPR007266 Endoplasmic reticulum oxidoreductin 1 [PF04137] (2-79)
  IPR007266 Endoplasmic reticulum oxidoreductin 1 [PTHR12613] (1-79)
  IPR037192 ERO1-like superfamily [SSF110019] (2-79)

Radius of gyration: 17.24 Å; Cα contacts (8 Å, |Δi|>4): 40; chains: 1; bounding box: 42×28×45 Å